Protein AF-A0A1V9GBQ0-F1 (afdb_monomer_lite)

Foldseek 3Di:
DDDPLPAQAFCLVVLCVVLPHDLVNLCVQVVHPDSVVVVCCNSRVDPDPPVSLVSSCVSSVHHSCRGRVRVVVVVVVVVVVVVVVDDDPPDDCVVVVVVVVVPPPDPPVRVVVVVVVVVVVVVVVVVVVVVVVPDDPDDD

Structure (mmCIF, N/CA/C/O backbone):
data_AF-A0A1V9GBQ0-F1
#
_entry.id   AF-A0A1V9GBQ0-F1
#
loop_
_atom_site.group_PDB
_atom_site.id
_atom_site.type_symbol
_atom_site.label_atom_id
_atom_site.label_alt_id
_atom_site.label_comp_id
_atom_site.label_asym_id
_atom_site.label_entity_id
_atom_site.label_seq_id
_atom_site.pdbx_PDB_ins_code
_atom_site.Cartn_x
_atom_site.Cartn_y
_atom_site.Cartn_z
_atom_site.occupancy
_atom_site.B_iso_or_equiv
_atom_site.auth_seq_id
_atom_site.auth_comp_id
_atom_site.auth_asym_id
_atom_site.auth_atom_id
_atom_site.pdbx_PDB_model_num
ATOM 1 N N . MET A 1 1 ? -1.258 27.859 9.363 1.00 41.22 1 MET A N 1
ATOM 2 C CA . MET A 1 1 ? -0.553 27.429 8.135 1.00 41.22 1 MET A CA 1
ATOM 3 C C . MET A 1 1 ? -0.623 25.910 8.064 1.00 41.22 1 MET A C 1
ATOM 5 O O . MET A 1 1 ? -0.313 25.273 9.063 1.00 41.22 1 MET A O 1
ATOM 9 N N . ALA A 1 2 ? -1.111 25.329 6.966 1.00 47.59 2 ALA A N 1
ATOM 10 C CA . ALA A 1 2 ? -1.181 23.873 6.824 1.00 47.59 2 ALA A CA 1
ATOM 11 C C . ALA A 1 2 ? 0.235 23.307 6.630 1.00 47.59 2 ALA A C 1
ATOM 13 O O . ALA A 1 2 ? 0.979 23.788 5.777 1.00 47.59 2 ALA A O 1
ATOM 14 N N . LYS A 1 3 ? 0.621 22.322 7.448 1.00 52.44 3 LYS A N 1
ATOM 15 C CA . LYS A 1 3 ? 1.923 21.651 7.349 1.00 52.44 3 LYS A CA 1
ATOM 16 C C . LYS A 1 3 ? 2.016 20.940 5.986 1.00 52.44 3 LYS A C 1
ATOM 18 O O . LYS A 1 3 ? 1.046 20.272 5.617 1.00 52.44 3 LYS A O 1
ATOM 23 N N . PRO A 1 4 ? 3.128 21.065 5.239 1.00 56.25 4 PRO A N 1
ATOM 24 C CA . PRO A 1 4 ? 3.288 20.350 3.977 1.00 56.25 4 PRO A CA 1
ATOM 25 C C . PRO A 1 4 ? 3.166 18.840 4.213 1.00 56.25 4 PRO A C 1
ATOM 27 O O . PRO A 1 4 ? 3.644 18.322 5.226 1.00 56.25 4 PRO A O 1
ATOM 30 N N . ARG A 1 5 ? 2.492 18.133 3.297 1.00 59.47 5 ARG A N 1
ATOM 31 C CA . ARG A 1 5 ? 2.410 16.668 3.332 1.00 59.47 5 ARG A CA 1
ATOM 32 C C . ARG A 1 5 ? 3.800 16.114 3.030 1.00 59.47 5 ARG A C 1
ATOM 34 O O . ARG A 1 5 ? 4.277 16.238 1.912 1.00 59.47 5 ARG A O 1
ATOM 41 N N . THR A 1 6 ? 4.44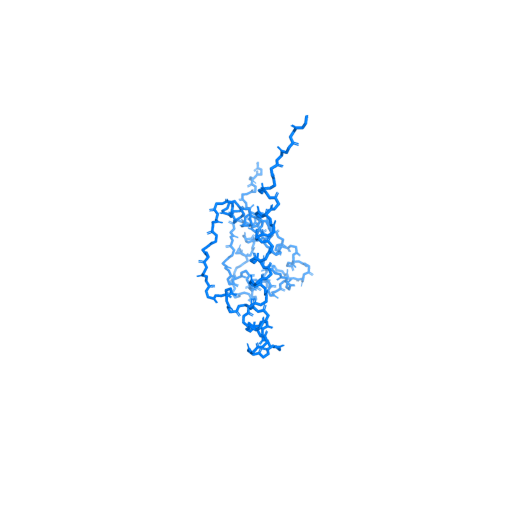5 15.551 4.045 1.00 72.44 6 THR A N 1
ATOM 42 C CA . THR A 1 6 ? 5.798 14.978 3.956 1.00 72.44 6 THR A CA 1
ATOM 43 C C . THR A 1 6 ? 5.806 13.490 3.596 1.00 72.44 6 THR A C 1
ATOM 45 O O . THR A 1 6 ? 6.879 12.922 3.439 1.00 72.44 6 THR A O 1
ATOM 48 N N . GLY A 1 7 ? 4.639 12.844 3.525 1.00 80.56 7 GLY A N 1
ATOM 49 C CA . GLY A 1 7 ? 4.512 11.406 3.275 1.00 80.56 7 GLY A CA 1
ATOM 50 C C . GLY A 1 7 ? 4.412 11.037 1.793 1.00 80.56 7 GLY A C 1
ATOM 51 O O . GLY A 1 7 ? 3.994 11.850 0.968 1.00 80.56 7 GLY A O 1
ATOM 52 N N . ILE A 1 8 ? 4.760 9.788 1.473 1.00 87.00 8 ILE A N 1
ATOM 53 C CA . ILE A 1 8 ? 4.624 9.211 0.126 1.00 87.00 8 ILE A CA 1
ATOM 54 C C . ILE A 1 8 ? 3.154 8.850 -0.118 1.00 87.00 8 ILE A C 1
ATOM 56 O O . ILE A 1 8 ? 2.583 8.019 0.594 1.00 87.00 8 ILE A O 1
ATOM 60 N N . ALA A 1 9 ? 2.533 9.460 -1.125 1.00 90.19 9 ALA A N 1
ATOM 61 C CA . ALA A 1 9 ? 1.145 9.166 -1.464 1.00 90.19 9 ALA A CA 1
ATOM 62 C C . ALA A 1 9 ? 0.949 7.674 -1.803 1.00 90.19 9 ALA A C 1
ATOM 64 O O . ALA A 1 9 ? 1.852 6.987 -2.278 1.00 90.19 9 ALA A O 1
ATOM 65 N N . ASN A 1 10 ? -0.223 7.135 -1.471 1.00 94.75 10 ASN A N 1
ATOM 66 C CA . ASN A 1 10 ? -0.549 5.733 -1.705 1.00 94.75 10 ASN A CA 1
ATOM 67 C C . ASN A 1 10 ? -2.067 5.517 -1.762 1.00 94.75 10 ASN A C 1
ATOM 69 O O . ASN A 1 10 ? -2.852 6.412 -1.442 1.00 94.75 10 ASN A O 1
ATOM 73 N N . ASN A 1 11 ? -2.474 4.308 -2.153 1.00 96.44 11 ASN A N 1
ATOM 74 C CA . ASN A 1 11 ? -3.871 3.963 -2.417 1.00 96.44 11 ASN A CA 1
ATOM 75 C C . ASN A 1 11 ? -4.528 3.195 -1.259 1.00 96.44 11 ASN A C 1
ATOM 77 O O . ASN A 1 11 ? -5.685 2.787 -1.371 1.00 96.44 11 ASN A O 1
ATOM 81 N N . LEU A 1 12 ? -3.818 2.975 -0.146 1.00 96.56 12 LEU A N 1
ATOM 82 C CA . LEU A 1 12 ? -4.264 2.076 0.921 1.00 96.56 12 LEU A CA 1
ATOM 83 C C . LEU A 1 12 ? -5.632 2.467 1.484 1.00 96.56 12 LEU A C 1
ATOM 85 O O . LEU A 1 12 ? -6.492 1.604 1.652 1.00 96.56 12 LEU A O 1
ATOM 89 N N . LYS A 1 13 ? -5.851 3.765 1.720 1.00 96.88 13 LYS A N 1
ATOM 90 C CA . LYS A 1 13 ? -7.121 4.282 2.242 1.00 96.88 13 LYS A CA 1
ATOM 91 C C . LYS A 1 13 ? -8.291 3.951 1.317 1.00 96.88 13 LYS A C 1
ATOM 93 O O . LYS A 1 13 ? -9.314 3.449 1.774 1.00 96.88 13 LYS A O 1
ATOM 98 N N . TRP A 1 14 ? -8.118 4.216 0.024 1.00 96.81 14 TRP A N 1
ATOM 99 C CA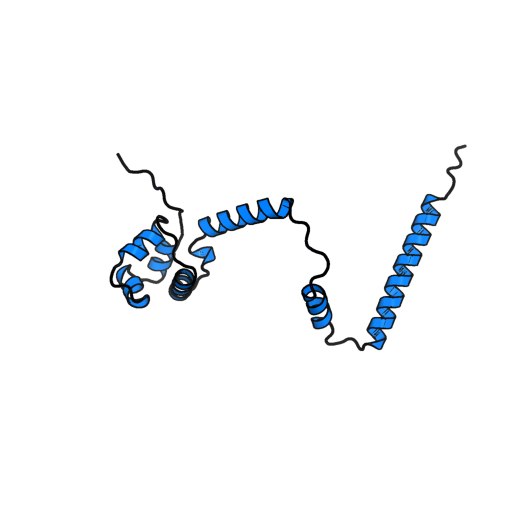 . TRP A 1 14 ? -9.148 3.974 -0.982 1.00 96.81 14 TRP A CA 1
ATOM 100 C C . TRP A 1 14 ? -9.502 2.488 -1.057 1.00 96.81 14 TRP A C 1
ATOM 102 O O . TRP A 1 14 ? -10.675 2.128 -0.990 1.00 96.81 14 TRP A O 1
ATOM 112 N N . TYR A 1 15 ? -8.488 1.618 -1.096 1.00 97.38 15 TYR A N 1
ATOM 113 C CA . TYR A 1 15 ? -8.708 0.175 -1.086 1.00 97.38 15 TYR A CA 1
ATOM 114 C C . TYR A 1 15 ? -9.419 -0.268 0.196 1.00 97.38 15 TYR A C 1
ATOM 116 O O . TYR A 1 15 ? -10.446 -0.938 0.109 1.00 97.38 15 TYR A O 1
ATOM 124 N N . ARG A 1 16 ? -8.949 0.152 1.377 1.00 97.00 16 ARG A N 1
ATOM 125 C CA . ARG A 1 16 ? -9.585 -0.183 2.659 1.00 97.00 16 ARG A CA 1
ATOM 126 C C . ARG A 1 16 ? -11.076 0.175 2.655 1.00 97.00 16 ARG A C 1
ATOM 128 O O . ARG A 1 16 ? -11.904 -0.660 3.013 1.00 97.00 16 ARG A O 1
ATOM 135 N N . GLU A 1 17 ? -11.403 1.395 2.234 1.00 97.19 17 GLU A N 1
ATOM 136 C CA . GLU A 1 17 ? -12.777 1.909 2.210 1.00 97.19 17 GLU A CA 1
ATOM 137 C C . GLU A 1 17 ? -13.646 1.195 1.170 1.00 97.19 17 GLU A C 1
ATOM 139 O O . GLU A 1 17 ? -14.791 0.868 1.469 1.00 97.19 17 GLU A O 1
ATOM 144 N N . SER A 1 18 ? -13.100 0.860 -0.004 1.00 96.44 18 SER A N 1
ATOM 145 C CA . SER A 1 18 ? -13.833 0.107 -1.035 1.00 96.44 18 SER A CA 1
ATOM 146 C C . SER A 1 18 ? -14.240 -1.303 -0.589 1.00 96.44 18 SER A C 1
ATOM 148 O O . SER A 1 18 ? -15.258 -1.824 -1.039 1.00 96.44 18 SER A O 1
ATOM 150 N N . TYR A 1 19 ? -13.482 -1.901 0.335 1.00 94.38 19 TYR A N 1
ATOM 151 C CA . TYR A 1 19 ? -13.805 -3.190 0.951 1.00 94.38 19 TYR A CA 1
ATOM 152 C C . TYR A 1 19 ? -14.616 -3.065 2.249 1.00 94.38 19 TYR A C 1
ATOM 154 O O . TYR A 1 19 ? -14.893 -4.077 2.888 1.00 94.38 19 TYR A O 1
ATOM 162 N N . GLY A 1 20 ? -15.020 -1.849 2.631 1.00 96.19 20 GLY A N 1
ATOM 163 C CA . GLY A 1 20 ? -15.889 -1.602 3.781 1.00 96.19 20 GLY A CA 1
ATOM 164 C C . GLY A 1 20 ? -15.201 -1.688 5.142 1.00 96.19 20 GLY A C 1
ATOM 165 O O . GLY A 1 20 ? -15.889 -1.715 6.157 1.00 96.19 20 GLY A O 1
ATOM 166 N N . TYR A 1 21 ? -13.867 -1.719 5.193 1.00 97.06 21 TYR A N 1
ATOM 167 C CA . TYR A 1 21 ? -13.147 -1.790 6.461 1.00 97.06 21 TYR A CA 1
ATOM 168 C C . TYR A 1 21 ? -12.971 -0.405 7.085 1.00 97.06 21 TYR A C 1
ATOM 170 O O . TYR A 1 21 ? -12.512 0.542 6.442 1.00 97.06 21 TYR A O 1
ATOM 178 N N . SER A 1 22 ? -13.238 -0.291 8.380 1.00 97.38 22 SER A N 1
ATOM 179 C CA . SER A 1 22 ? -12.813 0.844 9.193 1.00 97.38 22 SER A CA 1
ATOM 180 C C . SER A 1 22 ? -11.326 0.732 9.565 1.00 97.38 22 SER A C 1
ATOM 182 O O . SER A 1 22 ? -10.710 -0.332 9.468 1.00 97.38 22 SER A O 1
ATOM 184 N N . LEU A 1 23 ? -10.716 1.828 10.032 1.00 97.31 23 LEU A N 1
ATOM 185 C CA . LEU A 1 23 ? -9.353 1.776 10.584 1.00 97.31 23 LEU A CA 1
ATOM 186 C C . LEU A 1 23 ? -9.253 0.827 11.789 1.00 97.31 23 LEU A C 1
ATOM 188 O O . LEU A 1 23 ? -8.211 0.203 11.985 1.00 97.31 23 LEU A O 1
ATOM 192 N N . LYS A 1 24 ? -10.321 0.729 12.593 1.00 97.31 24 LYS A N 1
ATOM 193 C CA . LYS A 1 24 ? -10.377 -0.162 13.758 1.00 97.31 24 LYS A CA 1
ATOM 194 C C . LYS A 1 24 ? -10.429 -1.622 13.326 1.00 97.31 24 LYS A C 1
ATOM 196 O O . LYS A 1 24 ? -9.681 -2.418 13.876 1.00 97.31 24 LYS A O 1
ATOM 201 N N . ASP A 1 25 ? -11.209 -1.931 12.293 1.00 97.31 25 ASP A N 1
ATOM 202 C CA . ASP A 1 25 ? -11.345 -3.295 11.772 1.00 97.31 25 ASP A CA 1
ATOM 203 C C . ASP A 1 25 ? -9.989 -3.803 11.277 1.00 97.31 25 ASP A C 1
ATOM 205 O O . ASP A 1 25 ? -9.562 -4.904 11.609 1.00 97.31 25 ASP A O 1
ATOM 209 N N . VAL A 1 26 ? -9.256 -2.967 10.531 1.00 97.12 26 VAL A N 1
ATOM 210 C CA . VAL A 1 26 ? -7.907 -3.320 10.071 1.00 97.12 26 VAL A CA 1
ATOM 211 C C . VAL A 1 26 ? -6.939 -3.463 11.245 1.00 97.12 26 VAL A C 1
ATOM 213 O O . VAL A 1 26 ? -6.116 -4.375 11.232 1.00 97.12 26 VAL A O 1
ATOM 216 N N . ALA A 1 27 ? -7.020 -2.605 12.267 1.00 97.12 27 ALA A N 1
ATOM 217 C CA . ALA A 1 27 ? -6.187 -2.747 13.461 1.00 97.12 27 ALA A CA 1
ATOM 218 C C . ALA A 1 27 ? -6.430 -4.094 14.154 1.00 97.12 27 ALA A C 1
ATOM 220 O O . ALA A 1 27 ? -5.474 -4.823 14.412 1.00 97.12 27 ALA A O 1
ATOM 221 N N . GLU A 1 28 ? -7.693 -4.451 14.375 1.00 96.81 28 GLU A N 1
ATOM 222 C CA . GLU A 1 28 ? -8.100 -5.699 15.018 1.00 96.81 28 GLU A CA 1
ATOM 223 C C . GLU A 1 28 ? -7.660 -6.927 14.207 1.00 96.81 28 GLU A C 1
ATOM 225 O O . GLU A 1 28 ? -6.998 -7.816 14.742 1.00 96.81 28 GLU A O 1
ATOM 230 N N . LEU A 1 29 ? -7.899 -6.927 12.890 1.00 96.44 29 LEU A N 1
ATOM 231 C CA . LEU A 1 29 ? -7.488 -8.007 11.982 1.00 96.44 29 LEU A CA 1
ATOM 232 C C . LEU A 1 29 ? -5.966 -8.195 11.910 1.00 96.44 29 LEU A C 1
ATOM 234 O O . LEU A 1 29 ? -5.481 -9.292 11.627 1.00 96.44 29 LEU A O 1
ATOM 238 N N . LEU A 1 30 ? -5.197 -7.132 12.148 1.00 95.12 30 LEU A N 1
ATOM 239 C CA . LEU A 1 30 ? -3.736 -7.178 12.180 1.00 95.12 30 LEU A CA 1
ATOM 240 C C . LEU A 1 30 ? -3.164 -7.448 13.581 1.00 95.12 30 LEU A C 1
ATOM 242 O O . LEU A 1 30 ? -1.948 -7.628 13.697 1.00 95.12 30 LEU A O 1
ATOM 246 N N . GLY A 1 31 ? -4.007 -7.506 14.618 1.00 94.75 31 GLY A N 1
ATOM 247 C CA . GLY A 1 31 ? -3.596 -7.695 16.012 1.00 94.75 31 GLY A CA 1
ATOM 248 C C . GLY A 1 31 ? -2.980 -6.446 16.653 1.00 94.75 31 GLY A C 1
ATOM 249 O O . GLY A 1 31 ? -2.151 -6.556 17.555 1.00 94.75 31 GLY A O 1
ATOM 250 N N . HIS A 1 32 ? -3.334 -5.253 16.174 1.00 93.69 32 HIS A N 1
ATOM 251 C CA . HIS A 1 32 ? -2.888 -3.979 16.728 1.00 93.69 32 HIS A CA 1
ATOM 252 C C . HIS A 1 32 ? -3.907 -3.406 17.717 1.00 93.69 32 HIS A C 1
ATOM 254 O O . HIS A 1 32 ? -5.109 -3.413 17.479 1.00 93.69 32 HIS A O 1
ATOM 260 N N . THR A 1 33 ? -3.408 -2.819 18.805 1.00 92.12 33 THR A N 1
ATOM 261 C CA . THR A 1 33 ? -4.232 -2.148 19.825 1.00 92.12 33 THR A CA 1
ATOM 262 C C . THR A 1 33 ? -4.651 -0.730 19.433 1.00 92.12 33 THR A C 1
ATOM 264 O O . THR A 1 33 ? -5.517 -0.141 20.072 1.00 92.12 33 THR A O 1
ATOM 267 N N . SER A 1 34 ? -4.028 -0.157 18.399 1.00 94.38 34 SER A N 1
ATOM 268 C CA . SER A 1 34 ? -4.233 1.228 17.983 1.00 94.38 34 SER A CA 1
ATOM 269 C C . SER A 1 34 ? -4.315 1.363 16.466 1.00 94.38 34 SER A C 1
ATOM 271 O O . SER A 1 34 ? -3.626 0.668 15.718 1.00 94.38 34 SER A O 1
ATOM 273 N N . THR A 1 35 ? -5.121 2.327 16.021 1.00 96.81 35 THR A N 1
ATOM 274 C CA . THR A 1 35 ? -5.288 2.696 14.612 1.00 96.81 35 THR A CA 1
ATOM 275 C C . THR A 1 35 ? -4.179 3.609 14.085 1.00 96.81 35 THR A C 1
ATOM 277 O O . THR A 1 35 ? -4.112 3.851 12.879 1.00 96.81 35 THR A O 1
ATOM 280 N N . SER A 1 36 ? -3.303 4.125 14.958 1.00 95.81 36 SER A N 1
ATOM 281 C CA . SER A 1 36 ? -2.276 5.110 14.588 1.00 95.81 36 SER A CA 1
ATOM 282 C C . SER A 1 36 ? -1.330 4.594 13.507 1.00 95.81 36 SER A C 1
ATOM 284 O O . SER A 1 36 ? -1.018 5.326 12.571 1.00 95.81 36 SER A O 1
ATOM 286 N N . SER A 1 37 ? -0.915 3.327 13.586 1.00 94.38 37 SER A N 1
ATOM 287 C CA . SER A 1 37 ? -0.042 2.715 12.578 1.00 94.38 37 SER A CA 1
ATOM 288 C C . SER A 1 37 ? -0.697 2.699 11.200 1.00 94.38 37 SER A C 1
ATOM 290 O O . SER A 1 37 ? -0.075 3.123 10.233 1.00 94.38 37 SER A O 1
ATOM 292 N N . ILE A 1 38 ? -1.974 2.308 11.121 1.00 96.38 38 ILE A N 1
ATOM 293 C CA . ILE A 1 38 ? -2.718 2.261 9.857 1.00 96.38 38 ILE A CA 1
ATOM 294 C C . ILE A 1 38 ? -2.876 3.665 9.277 1.00 96.38 38 ILE A C 1
ATOM 296 O O . ILE A 1 38 ? -2.584 3.877 8.104 1.00 96.38 38 ILE A O 1
ATOM 300 N N . SER A 1 39 ? -3.241 4.647 10.106 1.00 96.06 39 SER A N 1
ATOM 301 C CA . SER A 1 39 ? -3.331 6.044 9.666 1.00 96.06 39 SER A CA 1
ATOM 302 C C . SER A 1 39 ? -1.988 6.579 9.152 1.00 96.06 39 SER A C 1
ATOM 304 O O . SER A 1 39 ? -1.956 7.342 8.186 1.00 96.06 39 SER A O 1
ATOM 306 N N . ASN A 1 40 ? -0.873 6.195 9.778 1.00 94.88 40 ASN A N 1
ATOM 307 C CA . ASN A 1 40 ? 0.465 6.589 9.336 1.00 94.88 40 ASN A CA 1
ATOM 308 C C . ASN A 1 40 ? 0.853 5.933 8.005 1.00 94.88 40 ASN A C 1
ATOM 310 O O . ASN A 1 40 ? 1.497 6.584 7.182 1.00 94.88 40 ASN A O 1
ATOM 314 N N . TRP A 1 41 ? 0.435 4.687 7.772 1.00 96.25 41 TRP A N 1
ATOM 315 C CA . TRP A 1 41 ? 0.630 4.007 6.490 1.00 96.25 41 TRP A CA 1
ATOM 316 C C . TRP A 1 41 ? -0.214 4.642 5.385 1.00 96.25 41 TRP A C 1
ATOM 318 O O . TRP A 1 41 ? 0.310 4.944 4.321 1.00 96.25 41 TRP A O 1
ATOM 328 N N . GLU A 1 42 ? -1.489 4.941 5.644 1.00 95.44 42 GLU A N 1
ATOM 329 C CA . GLU A 1 42 ? -2.381 5.588 4.665 1.00 95.44 42 GLU A CA 1
ATOM 330 C C . GLU A 1 42 ? -1.934 6.991 4.267 1.00 95.44 42 GLU A C 1
ATOM 332 O O . GLU A 1 42 ? -2.167 7.433 3.148 1.00 95.44 42 GLU A O 1
ATOM 337 N N . THR A 1 43 ? -1.292 7.705 5.188 1.00 93.56 43 THR A N 1
ATOM 338 C CA . THR A 1 43 ? -0.753 9.044 4.923 1.00 93.56 43 THR A CA 1
ATOM 339 C C . THR A 1 43 ? 0.652 9.012 4.330 1.00 93.56 43 THR A C 1
ATOM 341 O O . THR A 1 43 ? 1.161 10.060 3.937 1.00 93.56 43 THR A O 1
ATOM 344 N N . GLY A 1 44 ? 1.290 7.837 4.277 1.00 92.25 44 GLY A N 1
ATOM 345 C CA . GLY A 1 44 ? 2.643 7.681 3.754 1.00 92.25 44 GLY A CA 1
ATOM 346 C C . GLY A 1 44 ? 3.740 8.233 4.655 1.00 92.25 44 GLY A C 1
ATOM 347 O O . GLY A 1 44 ? 4.873 8.376 4.206 1.00 92.25 44 GLY A O 1
ATOM 348 N N . ASN A 1 45 ? 3.416 8.575 5.904 1.00 92.19 45 ASN A N 1
ATOM 349 C CA . ASN A 1 45 ? 4.396 9.056 6.880 1.00 92.19 45 ASN A CA 1
ATOM 350 C C . ASN A 1 45 ? 5.324 7.930 7.343 1.00 92.19 45 ASN A C 1
ATOM 352 O O . ASN A 1 45 ? 6.464 8.175 7.725 1.00 92.19 45 ASN A O 1
ATOM 356 N N . VAL A 1 46 ? 4.809 6.700 7.346 1.00 93.44 46 VAL A N 1
ATOM 357 C CA . VAL A 1 46 ? 5.544 5.495 7.723 1.00 93.44 46 VAL A CA 1
ATOM 358 C C . VAL A 1 46 ? 5.252 4.423 6.688 1.00 93.44 46 VAL A C 1
ATOM 360 O O . VAL A 1 46 ? 4.104 4.234 6.293 1.00 93.44 46 VAL A O 1
ATOM 363 N N . ILE A 1 47 ? 6.282 3.690 6.281 1.00 93.25 47 ILE A N 1
ATOM 364 C CA . ILE A 1 47 ? 6.136 2.531 5.403 1.00 93.25 47 ILE A CA 1
ATOM 365 C C . ILE A 1 47 ? 5.951 1.289 6.288 1.00 93.25 47 ILE A C 1
ATOM 367 O O . ILE A 1 47 ? 6.744 1.081 7.213 1.00 93.25 47 ILE A O 1
ATOM 371 N N . PRO A 1 48 ? 4.913 0.463 6.069 1.00 95.06 48 PRO A N 1
ATOM 372 C CA . PRO A 1 48 ? 4.781 -0.792 6.795 1.00 95.06 48 PRO A CA 1
ATOM 373 C C . PRO A 1 48 ? 5.918 -1.747 6.422 1.00 95.06 48 PRO A C 1
ATOM 375 O O . PRO A 1 48 ? 6.410 -1.745 5.296 1.00 95.06 48 PRO A O 1
ATOM 378 N N . ASN A 1 49 ? 6.303 -2.628 7.347 1.00 95.50 49 ASN A N 1
ATOM 379 C CA . ASN A 1 49 ? 7.216 -3.712 6.994 1.00 95.50 49 ASN A CA 1
ATOM 380 C C . ASN A 1 49 ? 6.588 -4.628 5.921 1.00 95.50 49 ASN A C 1
ATOM 382 O O . ASN A 1 49 ? 5.364 -4.675 5.757 1.00 95.50 49 ASN A O 1
ATOM 386 N N . LEU A 1 50 ? 7.429 -5.394 5.223 1.00 95.88 50 LEU A N 1
ATOM 387 C CA . LEU A 1 50 ? 6.997 -6.235 4.106 1.00 95.88 50 LEU A CA 1
ATOM 388 C C . LEU A 1 50 ? 5.896 -7.235 4.496 1.00 95.88 50 LEU A C 1
ATOM 390 O O . LEU A 1 50 ? 4.926 -7.411 3.761 1.00 95.88 50 LEU A O 1
ATOM 394 N N . PHE A 1 51 ? 6.010 -7.863 5.668 1.00 96.56 51 PHE A N 1
ATOM 395 C CA . PHE A 1 51 ? 5.023 -8.840 6.120 1.00 96.56 51 PHE A CA 1
ATOM 396 C C . PHE A 1 51 ? 3.656 -8.190 6.371 1.00 96.56 51 PHE A C 1
ATOM 398 O O . PHE A 1 51 ? 2.628 -8.713 5.948 1.00 96.56 51 PHE A O 1
ATOM 405 N N . THR A 1 52 ? 3.631 -7.010 6.988 1.00 96.62 52 THR A N 1
ATOM 406 C CA . THR A 1 52 ? 2.416 -6.211 7.167 1.00 96.62 52 THR A CA 1
ATOM 407 C C . THR A 1 52 ? 1.847 -5.749 5.827 1.00 96.62 52 THR A C 1
ATOM 409 O O . THR A 1 52 ? 0.636 -5.833 5.632 1.00 96.62 52 THR A O 1
ATOM 412 N N . ALA A 1 53 ? 2.689 -5.337 4.875 1.00 96.69 53 ALA A N 1
ATOM 413 C CA . ALA A 1 53 ? 2.244 -4.993 3.526 1.00 96.69 53 ALA A CA 1
ATOM 414 C C . ALA A 1 53 ? 1.539 -6.177 2.836 1.00 96.69 53 ALA A C 1
ATOM 416 O O . ALA A 1 53 ? 0.517 -5.977 2.182 1.00 96.69 53 ALA A O 1
ATOM 417 N N . PHE A 1 54 ? 2.015 -7.411 3.039 1.00 97.56 54 PHE A N 1
ATOM 418 C CA . PHE A 1 54 ? 1.344 -8.619 2.542 1.00 97.56 54 PHE A CA 1
ATOM 419 C C . PHE A 1 54 ? 0.043 -8.954 3.277 1.00 97.56 54 PHE A C 1
ATOM 421 O O . PHE A 1 54 ? -0.916 -9.422 2.665 1.00 97.56 54 PHE A O 1
ATOM 428 N N . LYS A 1 55 ? -0.053 -8.685 4.582 1.00 97.50 55 LYS A N 1
ATOM 429 C CA . LYS A 1 55 ? -1.340 -8.818 5.284 1.00 97.50 55 LYS A CA 1
ATOM 430 C C . LYS A 1 55 ? -2.371 -7.836 4.723 1.00 97.50 55 LYS A C 1
ATOM 432 O O . LYS A 1 55 ? -3.497 -8.226 4.429 1.00 97.50 55 LYS A O 1
ATOM 437 N N . LEU A 1 56 ? -1.973 -6.580 4.518 1.00 96.75 56 LEU A N 1
ATOM 438 C CA . LEU A 1 56 ? -2.829 -5.548 3.930 1.00 96.75 56 LEU A CA 1
ATOM 439 C C . LEU A 1 56 ? -3.252 -5.910 2.503 1.00 96.75 56 LEU A C 1
ATOM 441 O O . LEU A 1 56 ? -4.423 -5.758 2.160 1.00 96.75 56 LEU A O 1
ATOM 445 N N . SER A 1 57 ? -2.333 -6.448 1.698 1.00 96.50 57 SER A N 1
ATOM 446 C CA . SER A 1 57 ? -2.620 -6.908 0.335 1.00 96.50 57 SER A CA 1
ATOM 447 C C . SER A 1 57 ? -3.670 -8.027 0.333 1.00 96.50 57 SER A C 1
ATOM 449 O O . SER A 1 57 ? -4.615 -8.003 -0.458 1.00 96.50 57 SER A O 1
ATOM 451 N N . ARG A 1 58 ? -3.594 -8.951 1.300 1.00 97.19 58 ARG A N 1
ATOM 452 C CA . ARG A 1 58 ? -4.589 -10.013 1.482 1.00 97.19 58 ARG A CA 1
ATOM 453 C C . ARG A 1 58 ? -5.962 -9.492 1.914 1.00 97.19 58 ARG A C 1
ATOM 455 O O . ARG A 1 58 ? -6.965 -10.022 1.424 1.00 97.19 58 ARG A O 1
ATOM 462 N N . LEU A 1 59 ? -6.008 -8.499 2.808 1.00 95.75 59 LEU A N 1
ATOM 463 C CA . LEU A 1 59 ? -7.247 -7.861 3.277 1.00 95.75 59 LEU A CA 1
ATOM 464 C C . LEU A 1 59 ? -7.935 -7.077 2.155 1.00 95.75 59 LEU A C 1
ATOM 466 O O . LEU A 1 59 ? -9.129 -7.250 1.923 1.00 95.75 59 LEU A O 1
ATOM 470 N N . CYS A 1 60 ? -7.157 -6.286 1.417 1.00 94.25 60 CYS A N 1
ATOM 471 C CA . CYS A 1 60 ? -7.624 -5.431 0.325 1.00 94.25 60 CYS A CA 1
ATOM 472 C C . CYS A 1 60 ? -7.710 -6.152 -1.031 1.00 94.25 60 CYS A C 1
ATOM 474 O O . CYS A 1 60 ? -7.947 -5.509 -2.050 1.00 94.25 60 CYS A O 1
ATOM 476 N N . ARG A 1 61 ? -7.461 -7.470 -1.064 1.00 95.12 61 ARG A N 1
ATOM 477 C CA . ARG A 1 61 ? -7.507 -8.340 -2.257 1.00 95.12 61 ARG A CA 1
ATOM 478 C C . ARG A 1 61 ? -6.818 -7.735 -3.489 1.00 95.12 61 ARG A C 1
ATOM 480 O O . ARG A 1 61 ? -7.312 -7.837 -4.607 1.00 95.12 61 ARG A O 1
ATOM 487 N N . THR A 1 62 ? -5.670 -7.108 -3.274 1.00 95.62 62 THR A N 1
ATOM 488 C CA . THR A 1 62 ? -4.851 -6.500 -4.327 1.00 95.62 62 THR A CA 1
ATOM 489 C C . THR A 1 62 ? -3.375 -6.749 -4.026 1.00 95.62 62 THR A C 1
ATOM 491 O O . THR A 1 62 ? -3.042 -7.292 -2.975 1.00 95.62 62 THR A O 1
ATOM 494 N N . SER A 1 63 ? -2.469 -6.401 -4.936 1.00 96.56 63 SER A N 1
ATOM 495 C CA . SER A 1 63 ? -1.029 -6.539 -4.690 1.00 96.56 63 SER A CA 1
ATOM 496 C C . SER A 1 63 ? -0.505 -5.400 -3.808 1.00 96.56 63 SER A C 1
ATOM 498 O O . SER A 1 63 ? -1.032 -4.287 -3.819 1.00 96.56 63 SER A O 1
ATOM 500 N N . SER A 1 64 ? 0.578 -5.648 -3.065 1.00 95.31 64 SER A N 1
ATOM 501 C CA . SER A 1 64 ? 1.251 -4.595 -2.289 1.00 95.31 64 SER A CA 1
ATOM 502 C C . SER A 1 64 ? 1.751 -3.452 -3.181 1.00 95.31 64 SER A C 1
ATOM 504 O O . SER A 1 64 ? 1.716 -2.302 -2.757 1.00 95.31 64 SER A O 1
ATOM 506 N N . ALA A 1 65 ? 2.132 -3.748 -4.429 1.00 95.25 65 ALA A N 1
ATOM 507 C CA . ALA A 1 65 ? 2.504 -2.740 -5.418 1.00 95.25 65 ALA A CA 1
ATOM 508 C C . ALA A 1 65 ? 1.350 -1.772 -5.733 1.00 95.25 65 ALA A C 1
ATOM 510 O O . ALA A 1 65 ? 1.584 -0.577 -5.812 1.00 95.25 65 ALA A O 1
ATOM 511 N N . HIS A 1 66 ? 0.102 -2.246 -5.841 1.00 95.81 66 HIS A N 1
ATOM 512 C CA . HIS A 1 66 ? -1.047 -1.355 -6.056 1.00 95.81 66 HIS A CA 1
ATOM 513 C C . HIS A 1 66 ? -1.431 -0.562 -4.802 1.00 95.81 66 HIS A C 1
ATOM 515 O O . HIS A 1 66 ? -1.882 0.578 -4.916 1.00 95.81 66 HIS A O 1
ATOM 521 N N . LEU A 1 67 ? -1.259 -1.145 -3.608 1.00 95.75 67 LEU A N 1
ATOM 522 C CA . LEU A 1 67 ? -1.499 -0.430 -2.349 1.00 95.75 67 LEU A CA 1
ATOM 523 C C . LEU A 1 67 ? -0.521 0.731 -2.169 1.00 95.75 67 LEU A C 1
ATOM 525 O O . LEU A 1 67 ? -0.938 1.814 -1.770 1.00 95.75 67 LEU A O 1
ATOM 529 N N . PHE A 1 68 ? 0.754 0.503 -2.485 1.00 96.00 68 PHE A N 1
ATOM 530 C CA . PHE A 1 68 ? 1.856 1.450 -2.310 1.00 96.00 68 PHE A CA 1
ATOM 531 C C . PHE A 1 68 ? 2.445 1.861 -3.665 1.00 96.00 68 PHE A C 1
ATOM 533 O O . PHE A 1 68 ? 3.649 1.756 -3.889 1.00 96.00 68 PHE A O 1
ATOM 540 N N . GLU A 1 69 ? 1.578 2.304 -4.575 1.00 94.25 69 GLU A N 1
ATOM 541 C CA . GLU A 1 69 ? 1.911 2.537 -5.985 1.00 94.25 69 GLU A CA 1
ATOM 542 C C . GLU A 1 69 ? 3.085 3.498 -6.185 1.00 94.25 69 GLU A C 1
ATOM 544 O O . GLU A 1 69 ? 4.011 3.186 -6.930 1.00 94.25 69 GLU A O 1
ATOM 549 N N . ASP A 1 70 ? 3.102 4.633 -5.489 1.00 93.19 70 ASP A N 1
ATOM 550 C CA . ASP A 1 70 ? 4.183 5.605 -5.670 1.00 93.19 70 ASP A CA 1
ATOM 551 C C . ASP A 1 70 ? 5.503 5.114 -5.072 1.00 93.19 70 ASP A C 1
ATOM 553 O O . ASP A 1 70 ? 6.560 5.332 -5.660 1.00 93.19 70 ASP A O 1
ATOM 557 N N . LEU A 1 71 ? 5.458 4.356 -3.970 1.00 93.31 71 LEU A N 1
ATOM 558 C CA . LEU A 1 71 ? 6.645 3.675 -3.448 1.00 93.31 71 LEU A CA 1
ATOM 559 C C . LEU A 1 71 ? 7.183 2.649 -4.459 1.00 93.31 71 LEU A C 1
ATOM 561 O O . LEU A 1 71 ? 8.393 2.534 -4.641 1.00 93.31 71 LEU A O 1
ATOM 565 N N . TYR A 1 72 ? 6.294 1.926 -5.146 1.00 94.62 72 TYR A N 1
ATOM 566 C CA . TYR A 1 72 ? 6.676 0.973 -6.185 1.00 94.62 72 TYR A CA 1
ATOM 567 C C . TYR A 1 72 ? 7.276 1.667 -7.417 1.00 94.62 72 TYR A C 1
ATOM 569 O O . TYR A 1 72 ? 8.301 1.217 -7.926 1.00 94.62 72 TYR A O 1
ATOM 577 N N . LYS A 1 73 ? 6.706 2.798 -7.856 1.00 92.81 73 LYS A N 1
ATOM 578 C CA . LYS A 1 73 ? 7.273 3.627 -8.935 1.00 92.81 73 LYS A CA 1
ATOM 579 C C . LYS A 1 73 ? 8.678 4.122 -8.590 1.00 92.81 73 LYS A C 1
ATOM 581 O O . LYS A 1 73 ? 9.563 4.040 -9.436 1.00 92.81 73 LYS A O 1
ATOM 586 N N . LEU A 1 74 ? 8.897 4.590 -7.358 1.00 91.12 74 LEU A N 1
ATOM 587 C CA . LEU A 1 74 ? 10.223 5.012 -6.891 1.00 91.12 74 LEU A CA 1
ATOM 588 C C . LEU A 1 74 ? 11.233 3.861 -6.953 1.00 91.12 74 LEU A C 1
ATOM 590 O O . LEU A 1 74 ? 12.328 4.044 -7.478 1.00 91.12 74 LEU A O 1
ATOM 594 N N . ALA A 1 75 ? 10.840 2.668 -6.500 1.00 91.31 75 ALA A N 1
ATOM 595 C C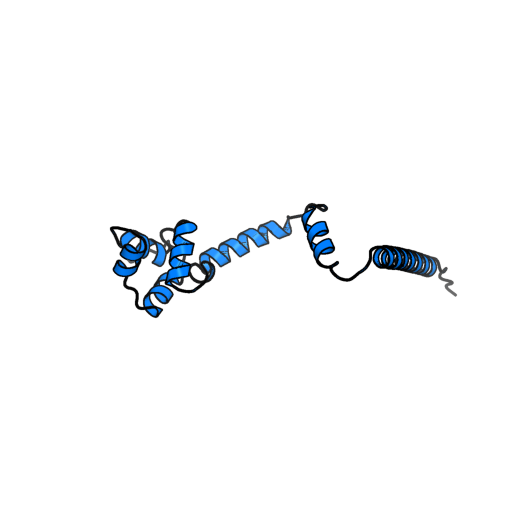A . ALA A 1 75 ? 11.693 1.486 -6.579 1.00 91.31 75 ALA A CA 1
ATOM 596 C C . ALA A 1 75 ? 12.048 1.122 -8.033 1.00 91.31 75 ALA A C 1
ATOM 598 O O . ALA A 1 75 ? 13.197 0.797 -8.316 1.00 91.31 75 ALA A O 1
ATOM 599 N N . ILE A 1 76 ? 11.094 1.217 -8.970 1.00 91.69 76 ILE A N 1
ATOM 600 C CA . ILE A 1 76 ? 11.361 0.995 -10.401 1.00 91.69 76 ILE A CA 1
ATOM 601 C C . ILE A 1 76 ? 12.409 1.987 -10.906 1.00 91.69 76 ILE A C 1
ATOM 603 O O . ILE A 1 76 ? 13.412 1.554 -11.466 1.00 91.69 76 ILE A O 1
ATOM 607 N N . ILE A 1 77 ? 12.218 3.287 -10.656 1.00 90.25 77 ILE A N 1
ATOM 608 C CA . ILE A 1 77 ? 13.138 4.344 -11.102 1.00 90.25 77 ILE A CA 1
ATOM 609 C C . ILE A 1 77 ? 14.560 4.081 -10.591 1.00 90.25 77 ILE A C 1
ATOM 611 O O . ILE A 1 77 ? 15.511 4.137 -11.367 1.00 90.25 77 ILE A O 1
ATOM 615 N N . GLU A 1 78 ? 14.708 3.747 -9.309 1.00 87.69 78 GLU A N 1
ATOM 616 C CA . GLU A 1 78 ? 16.008 3.449 -8.699 1.00 87.69 78 GLU A CA 1
ATOM 617 C C . GLU A 1 78 ? 16.667 2.206 -9.318 1.00 87.69 78 GLU A C 1
ATOM 619 O O . GLU A 1 78 ? 17.860 2.206 -9.642 1.00 87.69 78 GLU A O 1
ATOM 624 N N . THR A 1 79 ? 15.883 1.149 -9.548 1.00 85.44 79 THR A N 1
ATOM 625 C CA . THR A 1 79 ? 16.402 -0.062 -10.194 1.00 85.44 79 THR A CA 1
ATOM 626 C C . THR A 1 79 ? 16.762 0.159 -11.658 1.00 85.44 79 THR A C 1
ATOM 628 O O . THR A 1 79 ? 17.759 -0.392 -12.117 1.00 85.44 79 THR A O 1
ATOM 631 N N . ASP A 1 80 ? 15.999 0.961 -12.398 1.00 82.94 80 ASP A N 1
ATOM 632 C CA . ASP A 1 80 ? 16.254 1.227 -13.812 1.00 82.94 80 ASP A CA 1
ATOM 633 C C . ASP A 1 80 ? 17.458 2.154 -14.000 1.00 82.94 80 ASP A C 1
ATOM 635 O O . ASP A 1 80 ? 18.285 1.893 -14.874 1.00 82.94 80 ASP A O 1
ATOM 639 N N . ALA A 1 81 ? 17.636 3.144 -13.118 1.00 73.88 81 ALA A N 1
ATOM 640 C CA . ALA A 1 81 ? 18.857 3.949 -13.057 1.00 73.88 81 ALA A CA 1
ATOM 641 C C . ALA A 1 81 ? 20.104 3.091 -12.770 1.00 73.88 81 ALA A C 1
ATOM 643 O O . ALA A 1 81 ? 21.186 3.360 -13.284 1.00 73.88 81 ALA A O 1
ATOM 644 N N . SER A 1 82 ? 19.951 2.013 -11.997 1.00 70.00 82 SER A N 1
ATOM 645 C CA . SER A 1 82 ? 21.040 1.065 -11.732 1.00 70.00 82 SER A CA 1
ATOM 646 C C . SER A 1 82 ? 21.292 0.100 -12.903 1.00 70.00 82 SER A C 1
ATOM 648 O O . SER A 1 82 ? 22.407 -0.387 -13.083 1.00 70.00 82 SER A O 1
ATOM 650 N N . LYS A 1 83 ? 20.275 -0.193 -13.731 1.00 61.22 83 LYS A N 1
ATOM 651 C CA . LYS A 1 83 ? 20.394 -1.112 -14.879 1.00 61.22 83 LYS A CA 1
ATOM 652 C C . LYS A 1 83 ? 21.199 -0.536 -16.034 1.00 61.22 83 LYS A C 1
ATOM 654 O O . LYS A 1 83 ? 21.838 -1.310 -16.739 1.00 61.22 83 LYS A O 1
ATOM 659 N N . THR A 1 84 ? 21.203 0.783 -16.221 1.00 58.47 84 THR A N 1
ATOM 660 C CA . THR A 1 84 ? 22.046 1.433 -17.239 1.00 58.47 84 THR A CA 1
ATOM 661 C C . THR A 1 84 ? 23.541 1.175 -17.029 1.00 58.47 84 THR A C 1
ATOM 663 O O . THR A 1 84 ? 24.302 1.230 -17.989 1.00 58.47 84 THR A O 1
ATOM 666 N N . GLU A 1 85 ? 23.951 0.809 -15.811 1.00 54.62 85 GLU A N 1
ATOM 667 C CA . GLU A 1 85 ? 25.333 0.452 -15.463 1.00 54.62 85 GLU A CA 1
ATOM 668 C C . GLU A 1 85 ? 25.519 -1.058 -15.198 1.00 54.62 85 GLU A C 1
ATOM 670 O O . GLU A 1 85 ? 26.640 -1.538 -15.011 1.00 54.62 85 GLU A O 1
ATOM 675 N N . PHE A 1 86 ? 24.434 -1.840 -15.189 1.00 53.19 86 PHE A N 1
ATOM 676 C CA . PHE A 1 86 ? 24.467 -3.259 -14.849 1.00 53.19 86 PHE A CA 1
ATOM 677 C C . PHE A 1 86 ? 24.828 -4.126 -16.060 1.00 53.19 86 PHE A C 1
ATOM 679 O O . PHE A 1 86 ? 24.015 -4.363 -16.954 1.00 53.19 86 PHE A O 1
ATOM 686 N N . ILE A 1 87 ? 26.035 -4.690 -16.042 1.00 56.72 87 ILE A N 1
ATOM 687 C CA . ILE A 1 87 ? 26.443 -5.761 -16.956 1.00 56.72 87 ILE A CA 1
ATOM 688 C C . ILE A 1 87 ? 26.045 -7.103 -16.312 1.00 56.72 87 ILE A C 1
ATOM 690 O O . ILE A 1 87 ? 26.631 -7.471 -15.286 1.00 56.72 87 ILE A O 1
ATOM 694 N N . PRO A 1 88 ? 25.074 -7.862 -16.862 1.00 57.62 88 PRO A N 1
ATOM 695 C CA . PRO A 1 88 ? 24.710 -9.161 -16.309 1.00 57.62 88 PRO A CA 1
ATOM 696 C C . PRO A 1 88 ? 25.923 -10.091 -16.336 1.00 57.62 88 PRO A C 1
ATOM 698 O O . PRO A 1 88 ? 26.587 -10.245 -17.364 1.00 57.62 88 PRO A O 1
ATOM 701 N N . ARG A 1 89 ? 26.216 -10.729 -15.197 1.00 55.22 89 ARG A N 1
ATOM 702 C CA . ARG A 1 89 ? 27.243 -11.771 -15.130 1.00 55.22 89 ARG A CA 1
ATOM 703 C C . ARG A 1 89 ? 26.797 -12.915 -16.040 1.00 55.22 89 ARG A C 1
ATOM 705 O O . ARG A 1 89 ? 25.884 -13.656 -15.685 1.00 55.22 89 ARG A O 1
ATOM 712 N N . LYS A 1 90 ? 27.410 -13.039 -17.223 1.00 52.19 90 LYS A N 1
ATOM 713 C CA . LYS A 1 90 ? 27.279 -14.245 -18.048 1.00 52.19 90 LYS A CA 1
ATOM 714 C C . LYS A 1 90 ? 27.679 -15.433 -17.173 1.00 52.19 90 LYS A C 1
ATOM 716 O O . LYS A 1 90 ? 28.748 -15.396 -16.568 1.00 52.19 90 LYS A O 1
ATOM 721 N N . ASN A 1 91 ? 26.824 -16.453 -17.144 1.00 51.28 91 ASN A N 1
ATOM 722 C CA . ASN A 1 91 ? 26.982 -17.732 -16.442 1.00 51.28 91 ASN A CA 1
ATOM 723 C C . ASN A 1 91 ? 26.409 -17.772 -15.025 1.00 51.28 91 ASN A C 1
ATOM 725 O O . ASN A 1 91 ? 27.127 -18.034 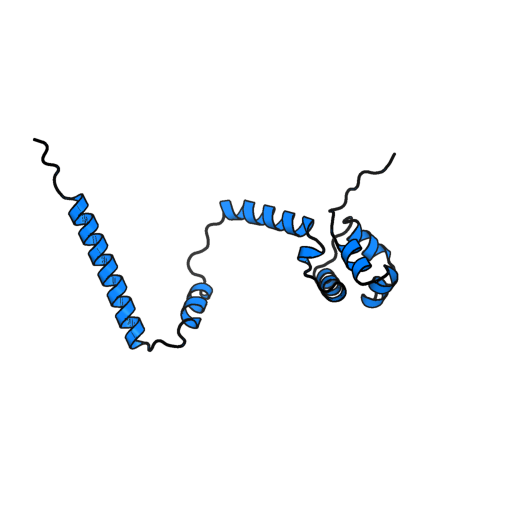-14.063 1.00 51.28 91 ASN A O 1
ATOM 729 N N . ASN A 1 92 ? 25.089 -17.656 -14.904 1.00 49.97 92 ASN A N 1
ATOM 730 C CA . ASN A 1 92 ? 24.417 -1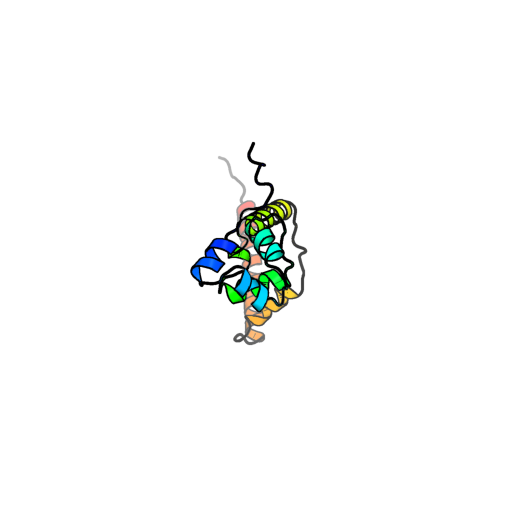8.273 -13.773 1.00 49.97 92 ASN A CA 1
ATOM 731 C C . ASN A 1 92 ? 23.673 -19.499 -14.288 1.00 49.97 92 ASN A C 1
ATOM 733 O O . ASN A 1 92 ? 22.832 -19.406 -15.175 1.00 49.97 92 ASN A O 1
ATOM 737 N N . LEU A 1 93 ? 23.988 -20.642 -13.688 1.00 46.50 93 LEU A N 1
ATOM 738 C CA . LEU A 1 93 ? 23.381 -21.967 -13.843 1.00 46.50 93 LEU A CA 1
ATOM 739 C C . LEU A 1 93 ? 21.842 -21.956 -14.017 1.00 46.50 93 LEU A C 1
ATOM 741 O O . LEU A 1 93 ? 21.278 -22.880 -14.589 1.00 46.50 93 LEU A O 1
ATOM 745 N N . PHE A 1 94 ? 21.171 -20.892 -13.568 1.00 48.50 94 PHE A N 1
ATOM 746 C CA . PHE A 1 94 ? 19.752 -20.594 -13.770 1.00 48.50 94 PHE A CA 1
ATOM 747 C C . PHE A 1 94 ? 19.320 -20.426 -15.238 1.00 48.50 94 PHE A C 1
ATOM 749 O O . PHE A 1 94 ? 18.231 -20.882 -15.587 1.00 48.50 94 PHE A O 1
ATOM 756 N N . ASP A 1 95 ? 20.147 -19.825 -16.097 1.00 57.91 95 ASP A N 1
ATOM 757 C CA . ASP A 1 95 ? 19.836 -19.674 -17.528 1.00 57.91 95 ASP A CA 1
ATOM 758 C C . ASP A 1 95 ? 19.946 -21.023 -18.251 1.00 57.91 95 ASP A C 1
ATOM 760 O O . ASP A 1 95 ? 19.078 -21.381 -19.048 1.00 57.91 95 ASP A O 1
ATOM 764 N N . ALA A 1 96 ? 20.933 -21.841 -17.868 1.00 52.72 96 ALA A N 1
ATOM 765 C CA . ALA A 1 96 ? 21.053 -23.228 -18.318 1.00 52.72 96 ALA A CA 1
ATOM 766 C C . ALA A 1 96 ? 19.874 -24.096 -17.829 1.00 52.72 96 ALA A C 1
ATOM 768 O O . ALA A 1 96 ? 19.346 -24.911 -18.582 1.00 52.72 96 ALA A O 1
ATOM 769 N N . PHE A 1 97 ? 19.399 -23.880 -16.595 1.00 51.19 97 PHE A N 1
ATOM 770 C CA . PHE A 1 97 ? 18.256 -24.608 -16.028 1.00 51.19 97 PHE A CA 1
ATOM 771 C C . PHE A 1 97 ? 16.906 -24.213 -16.653 1.00 51.19 97 PHE A C 1
ATOM 773 O O . PHE A 1 97 ? 15.984 -25.027 -16.722 1.00 51.19 97 PHE A O 1
ATOM 780 N N . LYS A 1 98 ? 16.756 -22.961 -17.108 1.00 53.81 98 LYS A N 1
ATOM 781 C CA . LYS A 1 98 ? 15.577 -22.534 -17.878 1.00 53.81 98 LYS A CA 1
ATOM 782 C C . LYS A 1 98 ? 15.565 -23.130 -19.286 1.00 53.81 98 LYS A C 1
ATOM 784 O O . LYS A 1 98 ? 14.490 -23.497 -19.754 1.00 53.81 98 LYS A O 1
ATOM 789 N N . LEU A 1 99 ? 16.730 -23.261 -19.922 1.00 50.16 99 LEU A N 1
ATOM 790 C CA . LEU A 1 99 ? 16.866 -23.920 -21.224 1.00 50.16 99 LEU A CA 1
ATOM 791 C C . LEU A 1 99 ? 16.604 -25.434 -21.126 1.00 50.16 99 LEU A C 1
ATOM 793 O O . LEU A 1 99 ? 15.891 -25.976 -21.966 1.00 50.16 99 LEU A O 1
ATOM 797 N N . SER A 1 100 ? 17.052 -26.097 -20.054 1.00 48.19 100 SER A N 1
ATOM 798 C CA . SER A 1 100 ? 16.817 -27.538 -19.855 1.00 48.19 100 SER A CA 1
ATOM 799 C C . SER A 1 100 ? 15.356 -27.890 -19.548 1.00 48.19 100 SER A C 1
ATOM 801 O O . SER A 1 100 ? 14.873 -28.959 -19.914 1.00 48.19 100 SER A O 1
ATOM 803 N N . ARG A 1 101 ? 14.587 -26.988 -18.921 1.00 43.00 101 ARG A N 1
ATOM 804 C CA . ARG A 1 101 ? 13.160 -27.235 -18.628 1.00 43.00 101 ARG A CA 1
ATOM 805 C C . ARG A 1 101 ? 12.238 -27.121 -19.843 1.00 43.00 101 ARG A C 1
ATOM 807 O O . ARG A 1 101 ? 11.117 -27.622 -19.774 1.00 43.00 101 ARG A O 1
ATOM 814 N N . LEU A 1 102 ? 12.692 -26.494 -20.929 1.00 45.22 102 LEU A N 1
ATOM 815 C CA . LEU A 1 102 ? 11.991 -26.507 -22.217 1.00 45.22 102 LEU A CA 1
ATOM 816 C C . LEU A 1 102 ? 12.241 -27.812 -23.001 1.00 45.22 102 LEU A C 1
ATOM 818 O O . LEU A 1 102 ? 11.474 -28.122 -23.906 1.00 45.22 102 LEU A O 1
ATOM 822 N N . GLN A 1 103 ? 13.217 -28.641 -22.603 1.00 45.34 103 GLN A N 1
ATOM 823 C CA . GLN A 1 103 ? 13.464 -29.985 -23.148 1.00 45.34 103 GLN A CA 1
ATOM 824 C C . GLN A 1 103 ? 12.630 -31.072 -22.448 1.00 45.34 103 GLN A C 1
ATOM 826 O O . GLN A 1 103 ? 13.126 -32.120 -22.041 1.00 45.34 103 GLN A O 1
ATOM 831 N N . LYS A 1 104 ? 11.314 -30.879 -22.345 1.00 50.31 104 LYS A N 1
ATOM 832 C CA . LYS A 1 104 ? 10.404 -32.034 -22.329 1.00 50.31 104 LYS A CA 1
ATOM 833 C C . LYS A 1 104 ? 9.671 -32.092 -23.656 1.00 50.31 104 LYS A C 1
ATOM 835 O O . LYS A 1 104 ? 8.505 -31.729 -23.739 1.00 50.31 104 LYS A O 1
ATOM 840 N N . THR A 1 105 ? 10.424 -32.502 -24.677 1.00 54.59 105 THR A N 1
ATOM 841 C CA . THR A 1 105 ? 10.070 -33.399 -25.803 1.00 54.59 105 THR A CA 1
ATOM 842 C C . THR A 1 105 ? 11.109 -33.241 -26.921 1.00 54.59 105 THR A C 1
ATOM 844 O O . THR A 1 105 ? 10.780 -32.914 -28.052 1.00 54.59 105 THR A O 1
ATOM 847 N N . MET A 1 106 ? 12.391 -33.461 -26.620 1.00 50.84 106 MET A N 1
ATOM 848 C CA . MET A 1 106 ? 13.374 -33.686 -27.678 1.00 50.84 106 MET A CA 1
ATOM 849 C C . MET A 1 106 ? 14.388 -34.715 -27.182 1.00 50.84 106 MET A C 1
ATOM 851 O O . MET A 1 106 ? 15.001 -34.467 -26.143 1.00 50.84 106 MET A O 1
ATOM 855 N N . PRO A 1 107 ? 14.487 -35.893 -27.816 1.00 66.19 107 PRO A N 1
ATOM 856 C CA . PRO A 1 107 ? 15.473 -36.890 -27.429 1.00 66.19 107 PRO A CA 1
ATOM 857 C C . PRO A 1 107 ? 16.894 -36.353 -27.693 1.00 66.19 107 PRO A C 1
ATOM 859 O O . PRO A 1 107 ? 17.104 -35.491 -28.547 1.00 66.19 107 PRO A O 1
ATOM 862 N N . GLU A 1 108 ? 17.843 -36.782 -26.859 1.00 56.88 108 GLU A N 1
ATOM 863 C CA . GLU A 1 108 ? 19.204 -36.223 -26.749 1.00 56.88 108 GLU A CA 1
ATOM 864 C C . GLU A 1 108 ? 19.980 -36.266 -28.079 1.00 56.88 108 GLU A C 1
ATOM 866 O O . GLU A 1 108 ? 20.756 -35.370 -28.399 1.00 56.88 108 GLU A O 1
ATOM 871 N N . ASP A 1 109 ? 19.720 -37.296 -28.880 1.00 64.81 109 ASP A N 1
ATOM 872 C CA . ASP A 1 109 ? 20.265 -37.497 -30.221 1.00 64.81 109 ASP A CA 1
ATOM 873 C C . ASP A 1 109 ? 19.834 -36.395 -31.198 1.00 64.81 109 ASP A C 1
ATOM 875 O O . ASP A 1 109 ? 20.666 -35.855 -31.927 1.00 64.81 109 ASP A O 1
ATOM 879 N N . LEU A 1 110 ? 18.562 -35.999 -31.150 1.00 59.47 110 LEU A N 1
ATOM 880 C CA . LEU A 1 110 ? 18.006 -34.931 -31.975 1.00 59.47 110 LEU A CA 1
ATOM 881 C C . LEU A 1 110 ? 18.503 -33.545 -31.535 1.00 59.47 110 LEU A C 1
ATOM 883 O O . LEU A 1 110 ? 18.684 -32.659 -32.368 1.00 59.47 110 LEU A O 1
ATOM 887 N N . PHE A 1 111 ? 18.764 -33.347 -30.239 1.00 61.88 111 PHE A N 1
ATOM 888 C CA . PHE A 1 111 ? 19.391 -32.116 -29.748 1.00 61.88 111 PHE A CA 1
ATOM 889 C C . PHE A 1 111 ? 20.818 -31.959 -30.271 1.00 61.88 111 PHE A C 1
ATOM 891 O O . PHE A 1 111 ? 21.168 -30.894 -30.776 1.00 61.88 111 PHE A O 1
ATOM 898 N N . GLU A 1 112 ? 21.618 -33.020 -30.198 1.00 66.12 112 GLU A N 1
ATOM 899 C CA . GLU A 1 112 ? 22.988 -33.025 -30.710 1.00 66.12 112 GLU A CA 1
ATOM 900 C C . GLU A 1 112 ? 23.046 -32.817 -32.228 1.00 66.12 112 GLU A C 1
ATOM 902 O O . GLU A 1 112 ? 23.922 -32.108 -32.728 1.00 66.12 112 GLU A O 1
ATOM 907 N N . GLU A 1 113 ? 22.104 -33.392 -32.976 1.00 73.31 113 GLU A N 1
ATOM 908 C CA . GLU A 1 113 ? 22.026 -33.225 -34.428 1.00 73.31 113 GLU A CA 1
ATOM 909 C C . GLU A 1 113 ? 21.649 -31.787 -34.821 1.00 73.31 113 GLU A C 1
ATOM 911 O O . GLU A 1 113 ? 22.348 -31.160 -35.621 1.00 73.31 113 GLU A O 1
ATOM 916 N N . LEU A 1 114 ? 20.623 -31.211 -34.183 1.00 66.06 114 LEU A N 1
ATOM 917 C CA . LEU A 1 114 ? 20.208 -29.823 -34.420 1.00 66.06 114 LEU A CA 1
ATOM 918 C C . LEU A 1 114 ? 21.264 -28.811 -33.973 1.00 66.06 114 LEU A C 1
ATOM 920 O O . LEU A 1 114 ? 21.470 -27.795 -34.635 1.00 66.06 114 LEU A O 1
ATOM 924 N N . TYR A 1 115 ? 21.955 -29.086 -32.867 1.00 70.19 115 TYR A N 1
ATOM 925 C CA . TYR A 1 115 ? 23.035 -28.235 -32.386 1.00 70.19 115 TYR A CA 1
ATOM 926 C C . TYR A 1 115 ? 24.204 -28.211 -33.376 1.00 70.19 115 TYR A C 1
ATOM 928 O O . TYR A 1 115 ? 24.670 -27.135 -33.753 1.00 70.19 115 TYR A O 1
ATOM 936 N N . LYS A 1 116 ? 24.634 -29.378 -33.874 1.00 75.31 116 LYS A N 1
ATOM 937 C CA . LYS A 1 116 ? 25.680 -29.466 -34.907 1.00 75.31 116 LYS A CA 1
ATOM 938 C C . LYS A 1 116 ? 25.270 -28.779 -36.206 1.00 75.31 116 LYS A C 1
ATOM 940 O O . LYS A 1 116 ? 26.102 -28.111 -36.818 1.00 75.31 116 LYS A O 1
ATOM 945 N N . GLN A 1 117 ? 24.007 -28.905 -36.611 1.00 72.25 117 GLN A N 1
ATOM 946 C CA . GLN A 1 117 ? 23.487 -28.237 -37.801 1.00 72.25 117 GLN A CA 1
ATOM 947 C C . GLN A 1 117 ? 23.493 -26.709 -37.646 1.00 72.25 117 GLN A C 1
ATOM 949 O O . GLN A 1 117 ? 23.980 -26.013 -38.534 1.00 72.25 117 GLN A O 1
ATOM 954 N N . ALA A 1 118 ? 23.039 -26.188 -36.503 1.00 66.81 118 ALA A N 1
ATOM 955 C CA . ALA A 1 118 ? 23.044 -24.752 -36.232 1.00 66.81 118 ALA A CA 1
ATOM 956 C C . ALA A 1 118 ? 24.467 -24.166 -36.247 1.00 66.81 118 ALA A C 1
ATOM 958 O O . ALA A 1 118 ? 24.680 -23.099 -36.817 1.00 66.81 118 ALA A O 1
ATOM 959 N N . VAL A 1 119 ? 25.447 -24.885 -35.685 1.00 72.06 119 VAL A N 1
ATOM 960 C CA . VAL A 1 119 ? 26.866 -24.489 -35.725 1.00 72.06 119 VAL A CA 1
ATOM 961 C C . VAL A 1 119 ? 27.402 -24.482 -37.164 1.00 72.06 119 VAL A C 1
ATOM 963 O O . VAL A 1 119 ? 28.053 -23.525 -37.581 1.00 72.06 119 VAL A O 1
ATOM 966 N N . ALA A 1 120 ? 27.078 -25.502 -37.963 1.00 72.19 120 ALA A N 1
ATOM 967 C CA . ALA A 1 120 ? 27.504 -25.570 -39.360 1.00 72.19 120 ALA A CA 1
ATOM 968 C C . ALA A 1 120 ? 26.889 -24.452 -40.228 1.00 72.19 120 ALA A C 1
ATOM 970 O O . ALA A 1 120 ? 27.559 -23.916 -41.111 1.00 72.19 120 ALA A O 1
ATOM 971 N N . GLU A 1 121 ? 25.634 -24.074 -39.973 1.00 70.81 121 GLU A N 1
ATOM 972 C CA . GLU A 1 121 ? 24.956 -22.968 -40.659 1.00 70.81 121 GLU A CA 1
ATOM 973 C C . GLU A 1 121 ? 25.564 -21.609 -40.290 1.00 70.81 121 GLU A C 1
ATOM 975 O O . GLU A 1 121 ? 25.762 -20.767 -41.171 1.00 70.81 121 GLU A O 1
ATOM 980 N N . THR A 1 122 ? 25.931 -21.404 -39.019 1.00 65.00 122 THR A N 1
ATOM 981 C CA . THR A 1 122 ? 26.630 -20.182 -38.595 1.00 65.00 122 THR A CA 1
ATOM 982 C C . THR A 1 122 ? 28.021 -20.077 -39.210 1.00 65.00 122 THR A C 1
ATOM 984 O O . THR A 1 122 ? 28.372 -19.015 -39.727 1.00 65.00 122 THR A O 1
ATOM 987 N N . ASP A 1 123 ? 28.767 -21.182 -39.259 1.00 72.69 123 ASP A N 1
ATOM 988 C CA . ASP A 1 123 ? 30.098 -21.225 -39.871 1.00 72.69 123 ASP A CA 1
ATOM 989 C C . ASP A 1 123 ? 30.024 -20.982 -41.391 1.00 72.69 123 ASP A C 1
ATOM 991 O O . ASP A 1 123 ? 30.861 -20.282 -41.972 1.00 72.69 123 ASP A O 1
ATOM 995 N N . ALA A 1 124 ? 28.999 -21.523 -42.059 1.00 73.00 124 ALA A N 1
ATOM 996 C CA . ALA A 1 124 ? 28.761 -21.302 -43.484 1.00 73.00 124 ALA A CA 1
ATOM 997 C C . ALA A 1 124 ? 28.379 -19.844 -43.788 1.00 73.00 124 ALA A C 1
ATOM 999 O O . ALA A 1 124 ? 28.925 -19.253 -44.725 1.00 73.00 124 ALA A O 1
ATOM 1000 N N . ALA A 1 125 ? 27.496 -19.245 -42.982 1.00 68.00 125 ALA A N 1
ATOM 1001 C CA . ALA A 1 125 ? 27.089 -17.849 -43.124 1.00 68.00 125 ALA A CA 1
ATOM 1002 C C . ALA A 1 125 ? 28.259 -16.882 -42.881 1.00 68.00 125 ALA A C 1
ATOM 1004 O O . ALA A 1 125 ? 28.422 -15.905 -43.617 1.00 68.00 125 ALA A O 1
ATOM 1005 N N . GLU A 1 126 ? 29.116 -17.169 -41.899 1.00 68.94 126 GLU A N 1
ATOM 1006 C CA . GLU A 1 126 ? 30.314 -16.375 -41.620 1.00 68.94 126 GLU A CA 1
ATOM 1007 C C . GLU A 1 126 ? 31.330 -16.468 -42.768 1.00 68.94 126 GLU A C 1
ATOM 1009 O O . GLU A 1 126 ? 31.869 -15.453 -43.222 1.00 68.94 126 GLU A O 1
ATOM 1014 N N . LYS A 1 127 ? 31.524 -17.667 -43.327 1.00 75.00 127 LYS A N 1
ATOM 1015 C CA . LYS A 1 127 ? 32.391 -17.877 -44.493 1.00 75.00 127 LYS A CA 1
ATOM 1016 C C . LYS A 1 127 ? 31.860 -17.178 -45.746 1.00 75.00 127 LYS A C 1
ATOM 1018 O O . LYS A 1 127 ? 32.646 -16.598 -46.498 1.00 75.00 127 LYS A O 1
ATOM 1023 N N . GLU A 1 128 ? 30.546 -17.182 -45.968 1.00 75.00 128 GLU A N 1
ATOM 1024 C CA . GLU A 1 128 ? 29.913 -16.459 -47.075 1.00 75.00 128 GLU A CA 1
ATOM 1025 C C . GLU A 1 128 ? 30.021 -14.937 -46.897 1.00 75.00 128 GLU A C 1
ATOM 1027 O O . GLU A 1 128 ? 30.340 -14.215 -47.846 1.00 75.00 128 GLU A O 1
ATOM 1032 N N . PHE A 1 129 ? 29.826 -14.436 -45.676 1.00 65.62 129 PHE A N 1
ATOM 1033 C CA . PHE A 1 129 ? 30.008 -13.026 -45.339 1.00 65.62 129 PHE A CA 1
ATOM 1034 C C . PHE A 1 129 ? 31.450 -12.561 -45.593 1.00 65.62 129 PHE A C 1
ATOM 1036 O O . PHE A 1 129 ? 31.673 -11.536 -46.244 1.00 65.62 129 PHE A O 1
ATOM 1043 N N . LEU A 1 130 ? 32.440 -13.346 -45.161 1.00 65.31 130 LEU A N 1
ATOM 1044 C CA . LEU A 1 130 ? 33.858 -13.080 -45.415 1.00 65.31 130 LEU A CA 1
ATOM 1045 C C . LEU A 1 130 ? 34.201 -13.149 -46.913 1.00 65.31 130 LEU A C 1
ATOM 1047 O O . LEU A 1 130 ? 34.949 -12.307 -47.412 1.00 65.31 130 LEU A O 1
ATOM 1051 N N . ALA A 1 131 ? 33.611 -14.089 -47.657 1.00 70.00 131 ALA A N 1
ATOM 1052 C CA . ALA A 1 131 ? 33.785 -14.192 -49.106 1.00 70.00 131 ALA A CA 1
ATOM 1053 C C . ALA A 1 131 ? 33.183 -12.994 -49.863 1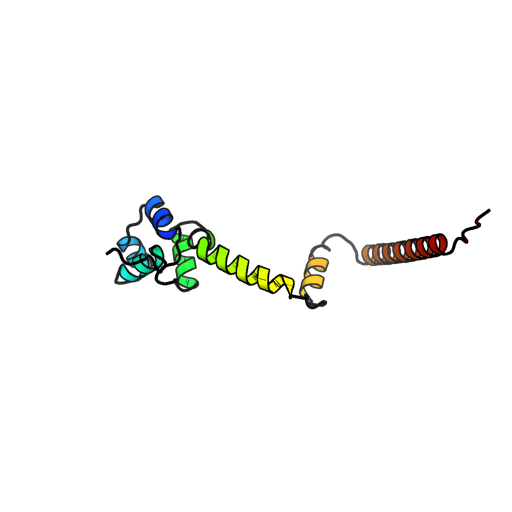.00 70.00 131 ALA A C 1
ATOM 1055 O O . ALA A 1 131 ? 33.763 -12.528 -50.843 1.00 70.00 131 ALA A O 1
ATOM 1056 N N . ARG A 1 132 ? 32.048 -12.452 -49.398 1.00 66.12 132 ARG A N 1
ATOM 1057 C CA . ARG A 1 132 ? 31.439 -11.228 -49.949 1.00 66.12 132 ARG A CA 1
ATOM 1058 C C . ARG A 1 132 ? 32.289 -9.990 -49.662 1.00 66.12 132 ARG A C 1
ATOM 1060 O O . ARG A 1 132 ? 32.431 -9.148 -50.543 1.00 66.12 132 ARG A O 1
ATOM 1067 N N . LYS A 1 133 ? 32.884 -9.900 -48.469 1.00 61.72 133 LYS A N 1
ATOM 1068 C CA . LYS A 1 133 ? 33.746 -8.779 -48.062 1.00 61.72 133 LYS A CA 1
ATOM 1069 C C . LYS A 1 133 ? 35.078 -8.731 -48.826 1.00 61.72 133 LYS A C 1
ATOM 1071 O O . LYS A 1 133 ? 35.619 -7.649 -49.020 1.00 61.72 133 LYS A O 1
ATOM 1076 N N . ASN A 1 134 ? 35.573 -9.879 -49.292 1.00 60.69 134 ASN A N 1
ATOM 1077 C CA . ASN A 1 134 ? 36.842 -9.995 -50.019 1.00 60.69 134 ASN A CA 1
ATOM 1078 C C . ASN A 1 134 ? 36.707 -9.942 -51.553 1.00 60.69 134 ASN A C 1
ATOM 1080 O O . ASN A 1 134 ? 37.686 -10.207 -52.253 1.00 60.69 134 ASN A O 1
ATOM 1084 N N . LYS A 1 135 ? 35.532 -9.606 -52.112 1.00 56.38 135 LYS A N 1
ATOM 1085 C CA . LYS A 1 135 ? 35.429 -9.345 -53.556 1.00 56.38 135 LYS A CA 1
ATOM 1086 C C . LYS A 1 135 ? 36.173 -8.042 -53.892 1.00 56.38 135 LYS A C 1
ATOM 1088 O O . LYS A 1 135 ? 35.822 -7.005 -53.332 1.00 56.38 135 LYS A O 1
ATOM 1093 N N . PRO A 1 136 ? 37.177 -8.061 -54.788 1.00 59.06 136 PRO A N 1
ATOM 1094 C CA . PRO A 1 136 ? 37.898 -6.852 -55.159 1.00 59.06 136 PRO A CA 1
ATOM 1095 C C . PRO A 1 136 ? 36.953 -5.890 -55.883 1.00 59.06 136 PRO A C 1
ATOM 1097 O O . PRO A 1 136 ? 36.295 -6.267 -56.854 1.00 59.06 136 PRO A O 1
ATOM 1100 N N . HIS A 1 137 ? 36.892 -4.644 -55.412 1.00 53.06 137 HIS A N 1
ATOM 1101 C CA . HIS A 1 137 ? 36.324 -3.545 -56.183 1.00 53.06 137 HIS A CA 1
ATOM 1102 C C . HIS A 1 137 ? 37.222 -3.313 -57.403 1.00 53.06 137 HIS A C 1
ATOM 1104 O O . HIS A 1 137 ? 38.271 -2.685 -57.293 1.00 53.06 137 HIS A O 1
ATOM 1110 N N . PHE A 1 138 ? 36.823 -3.844 -58.558 1.00 54.50 138 PHE A N 1
ATOM 1111 C CA . PHE A 1 138 ? 37.298 -3.334 -59.838 1.00 54.50 138 PHE A CA 1
ATOM 1112 C C . PHE A 1 138 ? 36.568 -2.010 -60.083 1.00 54.50 138 PHE A C 1
ATOM 1114 O O . PHE A 1 138 ? 35.353 -1.991 -60.276 1.00 54.50 138 PHE A O 1
ATOM 1121 N N . THR A 1 139 ? 37.298 -0.907 -59.958 1.00 49.81 139 THR A N 1
ATOM 1122 C CA . THR A 1 139 ? 36.895 0.403 -60.469 1.00 49.81 139 THR A CA 1
ATOM 1123 C C . THR A 1 139 ? 37.441 0.518 -61.889 1.00 49.81 139 THR A C 1
ATOM 1125 O O . THR A 1 139 ? 38.663 0.565 -62.044 1.00 49.81 139 THR A O 1
ATOM 1128 N N . ASP A 1 140 ? 36.550 0.513 -62.880 1.00 52.41 140 ASP A N 1
ATOM 1129 C CA . ASP A 1 140 ? 36.828 1.030 -64.229 1.00 52.41 140 ASP A CA 1
ATOM 1130 C C . ASP A 1 140 ? 36.800 2.568 -64.227 1.00 52.41 140 ASP A C 1
ATOM 1132 O O . ASP A 1 140 ? 35.979 3.141 -63.466 1.00 52.41 140 ASP A O 1
#

Secondary structure (DSSP, 8-state):
-PPP--SPP-SHHHHHHHTT--HHHHHHHHT-S-SHHHHHHHTTSSPPPHHHHHHHHHHTTS-HHHHTHHHHHHHHHHHHHHHTT----S--HHHHHHHHHT-SS--HHHHHHHHHHHHHHHHHHHHHHHHHHTS-----

InterPro domains:
  IPR001387 Cro/C1-type, helix-turn-helix domain [PF01381] (12-64)
  IPR001387 Cro/C1-type, helix-turn-helix domain [PS50943] (12-67)
  IPR001387 Cro/C1-type, helix-turn-helix domain [SM00530] (11-67)
  IPR001387 Cro/C1-type, helix-turn-helix domain [cd00093] (9-63)
  IPR010982 Lambda repressor-like, DNA-binding domain superfamily [G3DSA:1.10.260.40] (3-81)
  IPR010982 Lambda repressor-like, DNA-binding domain superfamily [SSF47413] (7-70)

Organism: NCBI:txid550983

pLDDT: mean 78.19, std 18.63, range [41.22, 97.56]

Sequence (140 aa):
MAKPRTGIANNLKWYRESYGYSLKDVAELLGHTSTSSISNWETGNVIPNLFTAFKLSRLCRTSSAHLFEDLYKLAIIETDASKTEFIPRKNNLFDAFKLSRLQKTMPEDLFEELYKQAVAETDAAEKEFLARKNKPHFTD

Radius of gyration: 28.59 Å; chains: 1; bounding box: 54×65×84 Å